Protein AF-A0A497XQE8-F1 (afdb_monomer)

Organism: NCBI:txid246264

pLDDT: mean 90.47, std 4.48, range [66.88, 96.06]

Sequence (80 aa):
MRLFEFISEFYRLKFGQEFAREARKLDEVFLFFVFSDYFGLPNPYKLFFLEAYPDLLEEFHAWHRRMGLEHSPLEWIRCC

Structure (mmCIF, N/CA/C/O backbone):
data_AF-A0A497XQE8-F1
#
_entry.id   AF-A0A497XQE8-F1
#
loop_
_atom_site.group_PDB
_atom_site.id
_atom_site.type_symbol
_atom_site.label_atom_id
_atom_site.label_alt_id
_atom_site.label_comp_id
_atom_site.label_asym_id
_atom_site.label_entity_id
_atom_site.label_seq_id
_atom_site.pdbx_PDB_ins_code
_atom_site.Cartn_x
_atom_site.Cartn_y
_atom_site.Cartn_z
_atom_site.occupancy
_atom_site.B_iso_or_equiv
_atom_site.auth_seq_id
_atom_site.auth_comp_id
_atom_site.auth_asym_id
_atom_site.auth_atom_id
_atom_site.pdbx_PDB_model_num
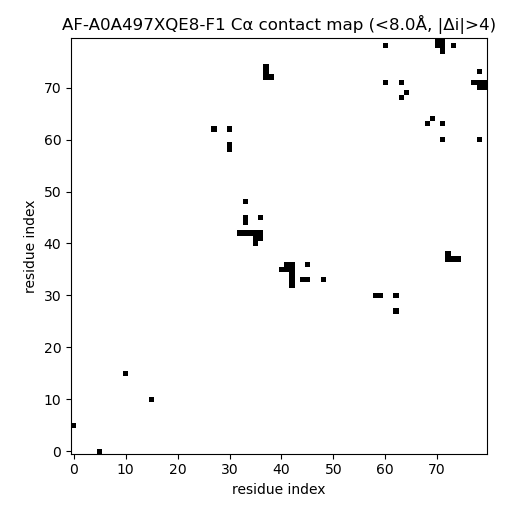ATOM 1 N N . MET A 1 1 ? -25.092 -7.764 28.504 1.00 66.88 1 MET A N 1
ATOM 2 C CA . MET A 1 1 ? -23.911 -7.321 27.735 1.00 66.88 1 MET A CA 1
ATOM 3 C C . MET A 1 1 ? -22.685 -7.536 28.603 1.00 66.88 1 MET A C 1
ATOM 5 O O . MET A 1 1 ? -22.701 -7.097 29.749 1.00 66.88 1 MET A O 1
ATOM 9 N N . ARG A 1 2 ? -21.696 -8.307 28.141 1.00 91.00 2 ARG A N 1
ATOM 10 C CA . ARG A 1 2 ? -20.506 -8.627 28.953 1.00 91.00 2 ARG A CA 1
ATOM 11 C C . ARG A 1 2 ? -19.584 -7.402 29.002 1.00 91.00 2 ARG A C 1
ATOM 13 O O . ARG A 1 2 ? -19.479 -6.692 28.010 1.00 91.00 2 ARG A O 1
ATOM 20 N N . LEU A 1 3 ? -18.899 -7.157 30.125 1.00 91.44 3 LEU A N 1
ATOM 21 C CA . LEU A 1 3 ? -18.023 -5.982 30.311 1.00 91.44 3 LEU A CA 1
ATOM 22 C C . LEU A 1 3 ? -17.015 -5.800 29.159 1.00 91.44 3 LEU A C 1
ATOM 24 O O . LEU A 1 3 ? -16.786 -4.686 28.700 1.00 91.44 3 LEU A O 1
ATOM 28 N N . PHE A 1 4 ? -16.462 -6.905 28.656 1.00 92.38 4 PHE A N 1
ATOM 29 C CA . PHE A 1 4 ? -15.516 -6.904 27.541 1.00 92.38 4 PHE A CA 1
ATOM 30 C C . PHE A 1 4 ? -16.126 -6.394 26.225 1.00 92.38 4 PHE A C 1
ATOM 32 O O . PHE A 1 4 ? -15.481 -5.647 25.496 1.00 92.38 4 PHE A O 1
ATOM 39 N N . GLU A 1 5 ? -17.382 -6.749 25.940 1.00 92.62 5 GLU A N 1
ATOM 40 C CA . GLU A 1 5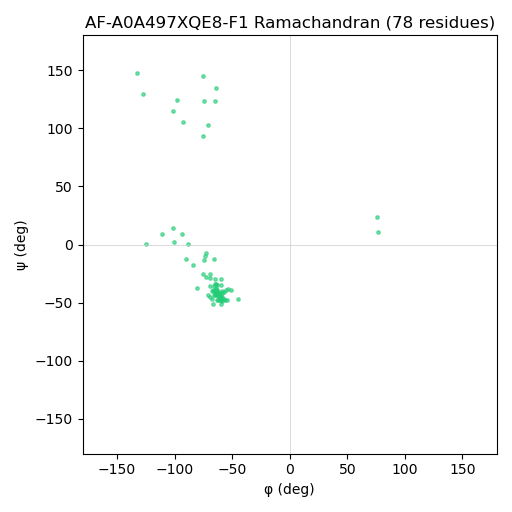 ? -18.097 -6.280 24.745 1.00 92.62 5 GLU A CA 1
ATOM 41 C C . GLU A 1 5 ? -18.327 -4.772 24.823 1.00 92.62 5 GLU A C 1
ATOM 43 O O . GLU A 1 5 ? -18.051 -4.068 23.861 1.00 92.62 5 GLU A O 1
ATOM 48 N N . PHE A 1 6 ? -18.725 -4.259 25.992 1.00 91.88 6 PHE A N 1
ATOM 49 C CA . PHE A 1 6 ? -18.909 -2.821 26.196 1.00 91.88 6 PHE A CA 1
ATOM 50 C C . PHE A 1 6 ? -17.607 -2.027 26.006 1.00 91.88 6 PHE A C 1
ATOM 52 O O . PHE A 1 6 ? -17.606 -0.985 25.354 1.00 91.88 6 PHE A O 1
ATOM 59 N N . ILE A 1 7 ? -16.483 -2.528 26.533 1.00 92.06 7 ILE A N 1
ATOM 60 C CA . ILE A 1 7 ? -15.170 -1.892 26.349 1.00 92.06 7 ILE A CA 1
ATOM 61 C C . ILE A 1 7 ? -14.757 -1.928 24.871 1.00 92.06 7 ILE A C 1
ATOM 63 O O . ILE A 1 7 ? -14.300 -0.916 24.344 1.00 92.06 7 ILE A O 1
ATOM 67 N N . SER A 1 8 ? -14.943 -3.056 24.181 1.00 88.25 8 SER A N 1
ATOM 68 C CA . SER A 1 8 ? -14.626 -3.176 22.752 1.00 88.25 8 SER A CA 1
ATOM 69 C C . SER A 1 8 ? -15.463 -2.223 21.890 1.00 88.25 8 SER A C 1
ATOM 71 O O . SER A 1 8 ? -14.910 -1.524 21.038 1.00 88.25 8 SER A O 1
ATOM 73 N N . GLU A 1 9 ? -16.769 -2.134 22.158 1.00 89.44 9 GLU A N 1
ATOM 74 C CA . GLU A 1 9 ? -17.700 -1.211 21.498 1.00 89.44 9 GLU A CA 1
ATOM 75 C C . GLU A 1 9 ? -17.265 0.249 21.705 1.00 89.44 9 GLU A C 1
ATOM 77 O O . GLU A 1 9 ? -17.146 1.015 20.748 1.00 89.44 9 GLU A O 1
ATOM 82 N N . PHE A 1 10 ? -16.938 0.620 22.948 1.00 90.94 10 PHE A N 1
ATOM 83 C CA . PHE A 1 10 ? -16.463 1.960 23.293 1.00 90.94 10 PHE A CA 1
ATOM 84 C C . PHE A 1 10 ? -15.170 2.325 22.549 1.00 90.94 10 PHE A C 1
ATOM 86 O O . PHE A 1 10 ? -15.060 3.420 21.994 1.00 90.94 10 PHE A O 1
ATOM 93 N N . TYR A 1 11 ? -14.203 1.404 22.488 1.00 87.81 11 TYR A N 1
ATOM 94 C CA . TYR A 1 11 ? -12.960 1.618 21.745 1.00 87.81 11 TYR A CA 1
ATOM 95 C C . TYR A 1 11 ? -13.198 1.752 20.238 1.00 87.81 11 TYR A C 1
ATOM 97 O O . TYR A 1 11 ? -12.612 2.635 19.612 1.00 87.81 11 TYR A O 1
ATOM 105 N N . ARG A 1 12 ? -14.076 0.925 19.655 1.00 87.69 12 ARG A N 1
ATOM 106 C CA . ARG A 1 12 ? -14.448 1.025 18.235 1.00 87.69 12 ARG A CA 1
ATOM 107 C C . ARG A 1 12 ? -15.072 2.370 17.896 1.00 87.69 12 ARG A C 1
ATOM 109 O O . ARG A 1 12 ? -14.673 2.982 16.912 1.00 87.69 12 ARG A O 1
ATOM 116 N N . LEU A 1 13 ? -16.027 2.828 18.700 1.00 89.38 13 LEU A N 1
ATOM 117 C CA . LEU A 1 13 ? -16.727 4.087 18.450 1.00 89.38 13 LEU A CA 1
ATOM 118 C C . LEU A 1 13 ? -15.797 5.293 18.589 1.00 89.38 13 LEU A C 1
ATOM 120 O O . LEU A 1 13 ? -15.886 6.228 17.800 1.00 89.38 13 LEU A O 1
ATOM 124 N N . LYS A 1 14 ? -14.898 5.265 19.579 1.00 90.00 14 LYS A N 1
ATOM 125 C CA . LYS A 1 14 ? -14.021 6.399 19.877 1.00 90.00 14 LYS A CA 1
ATOM 126 C C . LYS A 1 14 ? -12.805 6.495 18.957 1.00 90.00 14 LYS A C 1
ATOM 128 O O . LYS A 1 14 ? -12.395 7.605 18.655 1.00 90.00 14 LYS A O 1
ATOM 133 N N . PHE A 1 15 ? -12.219 5.362 18.568 1.00 90.56 15 PHE A N 1
ATOM 134 C CA . PHE A 1 15 ? -10.919 5.323 17.884 1.00 90.56 15 PHE A CA 1
ATOM 135 C C . PHE A 1 15 ? -10.945 4.590 16.539 1.00 90.56 15 PHE A C 1
ATOM 137 O O . PHE A 1 15 ? -9.908 4.422 15.898 1.00 90.56 15 PHE A O 1
ATOM 144 N N . GLY A 1 16 ? -12.103 4.083 16.109 1.00 89.56 16 GLY A N 1
ATOM 145 C CA . GLY A 1 16 ? -12.202 3.271 14.898 1.00 89.56 16 GLY A CA 1
ATOM 146 C C . GLY A 1 16 ? -11.748 4.013 13.641 1.00 89.56 16 GLY A C 1
ATOM 147 O O . GLY A 1 16 ? -11.138 3.404 12.764 1.00 89.56 16 GLY A O 1
ATOM 148 N N . GLN A 1 17 ? -11.989 5.325 13.564 1.00 92.56 17 GLN A N 1
ATOM 149 C CA . GLN A 1 17 ? -11.551 6.139 12.430 1.00 92.56 17 GLN A CA 1
ATOM 150 C C . GLN A 1 17 ? -10.032 6.299 12.397 1.00 92.56 17 GLN A C 1
ATOM 152 O O . GLN A 1 17 ? -9.424 6.138 11.338 1.00 92.56 17 GLN A O 1
ATOM 157 N N . GLU A 1 18 ? -9.415 6.580 13.543 1.00 92.69 18 GLU A N 1
ATOM 158 C CA . GLU A 1 18 ? -7.969 6.681 13.691 1.00 92.69 18 GLU A CA 1
ATOM 159 C C . GLU A 1 18 ? -7.305 5.347 13.368 1.00 92.69 18 GLU A C 1
ATOM 161 O O . GLU A 1 18 ? -6.391 5.315 12.548 1.00 92.69 18 GLU A O 1
ATOM 166 N N . PHE A 1 19 ? -7.808 4.237 13.915 1.00 91.62 19 PHE A N 1
ATOM 167 C CA . PHE A 1 19 ? -7.299 2.907 13.588 1.00 91.62 19 PHE A CA 1
ATOM 168 C C . PHE A 1 19 ? -7.420 2.597 12.098 1.00 91.62 19 PHE A C 1
ATOM 170 O O . PHE A 1 19 ? -6.450 2.146 11.496 1.00 91.62 19 PHE A O 1
ATOM 177 N N . ALA A 1 20 ? -8.563 2.892 11.475 1.00 92.94 20 ALA A N 1
ATOM 178 C CA . ALA A 1 20 ? -8.733 2.702 10.038 1.00 92.94 20 ALA A CA 1
ATOM 179 C C . ALA A 1 20 ? -7.777 3.584 9.219 1.00 92.94 20 ALA A C 1
ATOM 181 O O . ALA A 1 20 ? -7.303 3.172 8.163 1.00 92.94 20 ALA A O 1
ATOM 182 N N . ARG A 1 21 ? -7.477 4.801 9.687 1.00 93.25 21 ARG A N 1
ATOM 183 C CA . ARG A 1 21 ? -6.509 5.691 9.038 1.00 93.25 21 ARG A CA 1
ATOM 184 C C . ARG A 1 21 ? -5.089 5.143 9.138 1.00 93.25 21 ARG A C 1
ATOM 186 O O . ARG A 1 21 ? -4.392 5.139 8.132 1.00 93.25 21 ARG A O 1
ATOM 193 N N . GLU A 1 22 ? -4.661 4.704 10.316 1.00 95.19 22 GLU A N 1
ATOM 194 C CA . GLU A 1 22 ? -3.313 4.158 10.495 1.00 95.19 22 GLU A CA 1
ATOM 195 C C . GLU A 1 22 ? -3.145 2.809 9.779 1.00 95.19 22 GLU A C 1
ATOM 197 O O . GLU A 1 22 ? -2.099 2.578 9.181 1.00 95.19 22 GLU A O 1
ATOM 202 N N . ALA A 1 23 ? -4.187 1.970 9.736 1.00 93.44 23 ALA A N 1
ATOM 203 C CA . ALA A 1 23 ? -4.195 0.748 8.931 1.00 93.44 23 ALA A CA 1
ATOM 204 C C . ALA A 1 23 ? -3.988 1.055 7.438 1.00 93.44 23 ALA A C 1
ATOM 206 O O . ALA A 1 23 ? -3.084 0.504 6.823 1.00 93.44 23 ALA A O 1
ATOM 207 N N . ARG A 1 24 ? -4.728 2.027 6.881 1.00 92.81 24 ARG A N 1
ATOM 208 C CA . ARG A 1 24 ? -4.542 2.450 5.481 1.00 92.81 24 ARG A CA 1
ATOM 209 C C . ARG A 1 24 ? -3.128 2.949 5.185 1.00 92.81 24 ARG A C 1
ATOM 211 O O . ARG A 1 24 ? -2.589 2.634 4.132 1.00 92.81 24 ARG A O 1
ATOM 218 N N . LYS A 1 25 ? -2.512 3.706 6.099 1.00 94.69 25 LYS A N 1
ATOM 219 C CA . LYS A 1 25 ? -1.114 4.141 5.931 1.00 94.69 25 LYS A CA 1
ATOM 220 C C . LYS A 1 25 ? -0.152 2.956 5.900 1.00 94.69 25 LYS A C 1
ATOM 222 O O . LYS A 1 25 ? 0.811 2.975 5.140 1.00 94.69 25 LYS A O 1
ATOM 227 N N . LEU A 1 26 ? -0.392 1.945 6.735 1.00 96.06 26 LEU A N 1
ATOM 228 C CA . LEU A 1 26 ? 0.418 0.732 6.732 1.00 96.06 26 LEU A CA 1
ATOM 229 C C . LEU A 1 26 ? 0.285 -0.007 5.396 1.00 96.06 26 LEU A C 1
ATOM 231 O O . LEU A 1 26 ? 1.303 -0.404 4.837 1.00 96.06 26 LEU A O 1
ATOM 235 N N . ASP A 1 27 ? -0.932 -0.110 4.857 1.00 94.25 27 ASP A N 1
ATOM 236 C CA . ASP A 1 27 ? -1.184 -0.711 3.541 1.00 94.25 27 ASP A CA 1
ATOM 237 C C . ASP A 1 27 ? -0.465 0.057 2.416 1.00 94.25 27 ASP A C 1
ATOM 239 O O . ASP A 1 27 ? 0.133 -0.544 1.524 1.00 94.25 27 ASP A O 1
ATOM 243 N N . GLU A 1 28 ? -0.466 1.394 2.468 1.00 95.00 28 GLU A N 1
ATOM 244 C CA . GLU A 1 28 ? 0.251 2.242 1.507 1.00 95.00 28 GLU A CA 1
ATOM 245 C C . GLU A 1 28 ? 1.769 2.027 1.556 1.00 95.00 28 GLU A C 1
ATOM 247 O O . GLU A 1 28 ? 2.413 1.928 0.508 1.00 95.00 28 GLU A O 1
ATOM 252 N N . VAL A 1 29 ? 2.344 1.935 2.759 1.00 94.19 29 VAL A N 1
ATOM 253 C CA . VAL A 1 29 ? 3.775 1.653 2.953 1.00 94.19 29 VAL A CA 1
ATOM 254 C C . VAL A 1 29 ? 4.119 0.235 2.506 1.00 94.19 29 VAL A C 1
ATOM 256 O O . VAL A 1 29 ? 5.161 0.030 1.885 1.00 94.19 29 VAL A O 1
ATOM 259 N N . PHE A 1 30 ? 3.250 -0.736 2.790 1.00 93.62 30 PHE A N 1
ATOM 260 C CA . PHE A 1 30 ? 3.425 -2.119 2.364 1.00 93.62 30 PHE A CA 1
ATOM 261 C C . PHE A 1 30 ? 3.487 -2.222 0.839 1.00 93.62 30 PHE A C 1
ATOM 263 O O . PHE A 1 30 ? 4.456 -2.762 0.309 1.00 93.62 30 PHE A O 1
ATOM 270 N N . LEU A 1 31 ? 2.514 -1.642 0.127 1.00 94.06 31 LEU A N 1
ATOM 271 C CA . LEU A 1 31 ? 2.503 -1.654 -1.338 1.00 94.06 31 LEU A CA 1
ATOM 272 C C . LEU A 1 31 ? 3.734 -0.955 -1.919 1.00 94.06 31 LEU A C 1
ATOM 274 O O . LEU A 1 31 ? 4.397 -1.510 -2.792 1.00 94.06 31 LEU A O 1
ATOM 278 N N . PHE A 1 32 ? 4.107 0.213 -1.392 1.00 93.00 32 PHE A N 1
ATOM 279 C CA . PHE A 1 32 ? 5.341 0.878 -1.808 1.00 93.00 32 PHE A CA 1
ATOM 280 C C . PHE A 1 32 ? 6.571 -0.020 -1.634 1.00 93.00 32 PHE A C 1
ATOM 282 O O . PHE A 1 32 ? 7.380 -0.148 -2.548 1.00 93.00 32 PHE A O 1
ATOM 289 N N . PHE A 1 33 ? 6.712 -0.657 -0.472 1.00 92.69 33 PHE A N 1
ATOM 290 C CA . PHE A 1 33 ? 7.854 -1.509 -0.165 1.00 92.69 33 PHE A CA 1
ATOM 291 C C . PHE A 1 33 ? 7.933 -2.718 -1.097 1.00 92.69 33 PHE A C 1
ATOM 293 O O . PHE A 1 33 ? 8.987 -2.975 -1.681 1.00 92.69 33 PHE A O 1
ATOM 300 N N . VAL A 1 34 ? 6.815 -3.422 -1.284 1.00 92.94 34 VAL A N 1
ATOM 301 C CA . VAL A 1 34 ? 6.718 -4.596 -2.160 1.00 92.94 34 VAL A CA 1
ATOM 302 C C . VAL A 1 34 ? 7.144 -4.249 -3.589 1.00 92.94 34 VAL A C 1
ATOM 304 O O . VAL A 1 34 ? 7.899 -5.014 -4.190 1.00 92.94 34 VAL A O 1
ATOM 307 N N . PHE A 1 35 ? 6.749 -3.077 -4.095 1.00 92.44 35 PHE A N 1
ATOM 308 C CA . PHE A 1 35 ? 7.026 -2.616 -5.461 1.00 92.44 35 PHE A CA 1
ATOM 309 C C . PHE A 1 35 ? 8.185 -1.606 -5.575 1.00 92.44 35 PHE A C 1
ATOM 311 O O . PHE A 1 35 ? 8.362 -0.982 -6.622 1.00 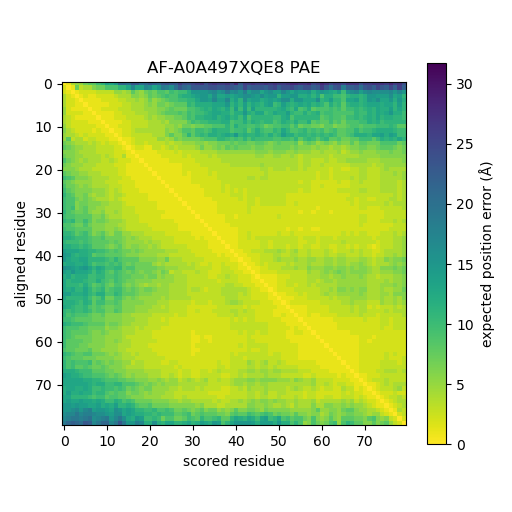92.44 35 PHE A O 1
ATOM 318 N N . SER A 1 36 ? 9.002 -1.452 -4.532 1.00 92.88 36 SER A N 1
ATOM 319 C CA . SER A 1 36 ? 10.054 -0.424 -4.454 1.00 92.88 36 SER A CA 1
ATOM 320 C C . SER A 1 36 ? 11.113 -0.526 -5.563 1.00 92.88 36 SER A C 1
ATOM 322 O O . SER A 1 36 ? 11.595 0.504 -6.040 1.00 92.88 36 SER A O 1
ATOM 324 N N . ASP A 1 37 ? 11.377 -1.736 -6.070 1.00 91.44 37 ASP A N 1
ATOM 325 C CA . ASP A 1 37 ? 12.274 -1.981 -7.211 1.00 91.44 37 ASP A CA 1
ATOM 326 C C . ASP A 1 37 ? 11.909 -1.163 -8.449 1.00 91.44 37 ASP A C 1
ATOM 328 O O . ASP A 1 37 ? 12.787 -0.678 -9.161 1.00 91.44 37 ASP A O 1
ATOM 332 N N . TYR A 1 38 ? 10.611 -0.996 -8.705 1.00 90.25 38 TYR A N 1
ATOM 333 C CA . TYR A 1 38 ? 10.109 -0.275 -9.875 1.00 90.25 38 TYR A CA 1
ATOM 334 C C . TYR A 1 38 ? 10.271 1.242 -9.741 1.00 90.25 38 TYR A C 1
ATOM 336 O O . TYR A 1 38 ? 10.189 1.967 -10.725 1.00 90.25 38 TYR A O 1
ATOM 344 N N . PHE A 1 39 ? 10.569 1.722 -8.534 1.00 90.38 39 PHE A N 1
ATOM 345 C CA . PHE A 1 39 ? 10.974 3.099 -8.265 1.00 90.38 39 PHE A CA 1
ATOM 346 C C . PHE A 1 39 ? 12.504 3.268 -8.255 1.00 90.38 39 PHE A C 1
ATOM 348 O O . PHE A 1 39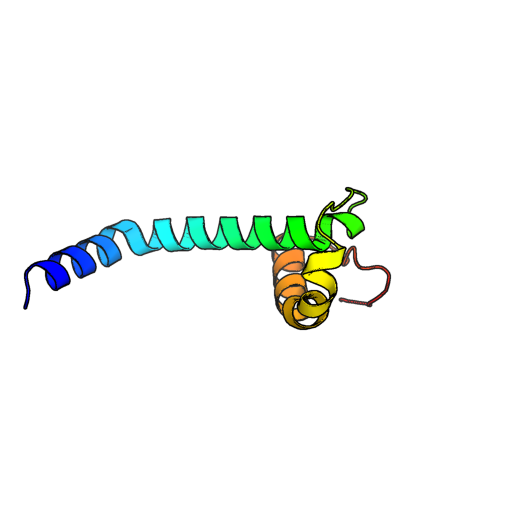 ? 13.006 4.315 -7.852 1.00 90.38 39 PHE A O 1
ATOM 355 N N . GLY A 1 40 ? 13.262 2.244 -8.667 1.00 90.44 40 GLY A N 1
ATOM 356 C CA . GLY A 1 40 ? 14.726 2.251 -8.655 1.00 90.44 40 GLY A CA 1
ATOM 357 C C . GLY A 1 40 ? 15.342 2.035 -7.269 1.00 90.44 40 GLY A C 1
ATOM 358 O O . GLY A 1 40 ? 16.549 2.217 -7.103 1.00 90.44 40 GLY A O 1
ATOM 359 N N . LEU A 1 41 ? 14.540 1.651 -6.272 1.00 92.81 41 LEU A N 1
ATOM 360 C CA . LEU A 1 41 ? 15.006 1.342 -4.923 1.00 92.81 41 LEU A CA 1
ATOM 361 C C . LEU A 1 41 ? 15.158 -0.174 -4.773 1.00 92.81 41 LEU A C 1
ATOM 363 O O . LEU A 1 41 ? 14.183 -0.887 -4.978 1.00 92.81 41 LEU A O 1
ATOM 367 N N . PRO A 1 42 ? 16.334 -0.696 -4.391 1.00 91.44 42 PRO A N 1
ATOM 368 C CA . PRO A 1 42 ? 16.513 -2.137 -4.279 1.00 91.44 42 PRO A CA 1
ATOM 369 C C . PRO A 1 42 ? 15.616 -2.719 -3.177 1.00 91.44 42 PRO A C 1
ATOM 371 O O . PRO A 1 42 ? 15.727 -2.328 -2.014 1.00 91.44 42 PRO A O 1
ATOM 374 N N . ASN A 1 43 ? 14.775 -3.692 -3.531 1.00 90.25 43 ASN A N 1
ATOM 375 C CA . ASN A 1 43 ? 13.959 -4.462 -2.602 1.00 90.25 43 ASN A CA 1
ATOM 376 C C . ASN A 1 43 ? 14.703 -5.743 -2.177 1.00 90.25 43 ASN A C 1
ATOM 378 O O . ASN A 1 43 ? 14.746 -6.718 -2.939 1.00 90.25 43 ASN A O 1
ATOM 382 N N . PRO A 1 44 ? 15.241 -5.815 -0.944 1.00 89.31 44 PRO A N 1
ATOM 383 C CA . PRO A 1 44 ? 15.949 -7.005 -0.473 1.00 89.31 44 PRO A CA 1
ATOM 384 C C . PRO A 1 44 ? 15.039 -8.233 -0.323 1.00 89.31 44 PRO A C 1
ATOM 386 O O . PRO A 1 44 ? 15.543 -9.346 -0.182 1.00 89.31 44 PRO A O 1
ATOM 389 N N . TYR A 1 45 ? 13.714 -8.056 -0.375 1.00 88.62 45 TYR A N 1
ATOM 390 C CA . TYR A 1 45 ? 12.734 -9.125 -0.220 1.00 88.62 45 TYR A CA 1
ATOM 391 C C . TYR A 1 45 ? 11.960 -9.467 -1.493 1.00 88.62 45 TYR A C 1
ATOM 393 O O . TYR A 1 45 ? 11.034 -10.273 -1.426 1.00 88.62 45 TYR A O 1
ATOM 401 N N . LYS A 1 46 ? 12.338 -8.920 -2.656 1.00 88.38 46 LYS A N 1
ATOM 402 C CA . LYS A 1 46 ? 11.648 -9.161 -3.936 1.00 88.38 46 LYS A CA 1
ATOM 403 C C . LYS A 1 46 ? 11.315 -10.637 -4.174 1.00 88.38 46 LYS A C 1
ATOM 405 O O . LYS A 1 46 ? 10.194 -10.982 -4.530 1.00 88.38 46 LYS A O 1
ATOM 410 N N . LEU A 1 47 ? 12.297 -11.509 -3.943 1.00 89.81 47 LEU A N 1
ATOM 411 C CA . LEU A 1 47 ? 12.171 -12.946 -4.187 1.00 89.81 47 LEU A CA 1
ATOM 412 C C . LEU A 1 47 ? 11.126 -13.624 -3.293 1.00 89.81 47 LEU A C 1
ATOM 414 O O . LEU A 1 47 ? 10.509 -14.589 -3.727 1.00 89.81 47 LEU A O 1
ATOM 418 N N . PHE A 1 48 ? 10.898 -13.120 -2.078 1.00 89.38 48 PHE A N 1
ATOM 419 C CA . PHE A 1 48 ? 9.907 -13.690 -1.160 1.00 89.38 48 PHE A CA 1
ATOM 420 C C . PHE A 1 48 ? 8.472 -13.342 -1.551 1.00 89.38 48 PHE A C 1
ATOM 422 O O . PHE A 1 48 ? 7.554 -14.076 -1.206 1.00 89.38 48 PHE A O 1
ATOM 429 N N . PHE A 1 49 ? 8.275 -12.231 -2.261 1.00 87.38 49 PHE A N 1
ATOM 430 C CA . PHE A 1 49 ? 6.949 -11.752 -2.647 1.00 87.38 49 PHE A CA 1
ATOM 431 C C . PHE A 1 49 ? 6.577 -12.088 -4.091 1.00 87.38 49 PHE A C 1
ATOM 433 O O . PHE A 1 49 ? 5.492 -11.722 -4.528 1.00 87.38 49 PHE A O 1
ATOM 440 N N . LEU A 1 50 ? 7.434 -12.801 -4.828 1.00 89.12 50 LEU A N 1
AT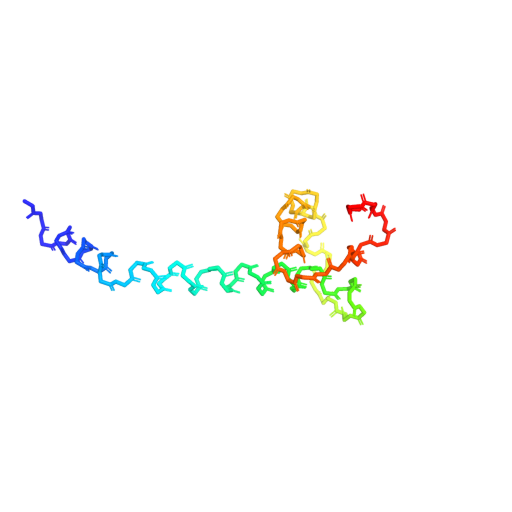OM 441 C CA . LEU A 1 50 ? 7.242 -13.057 -6.256 1.00 89.12 50 LEU A CA 1
ATOM 442 C C . LEU A 1 50 ? 5.891 -13.722 -6.569 1.00 89.12 50 LEU A C 1
ATOM 444 O O . LEU A 1 50 ? 5.238 -13.362 -7.543 1.00 89.12 50 LEU A O 1
ATOM 448 N N . GLU A 1 51 ? 5.461 -14.655 -5.719 1.00 90.31 51 GLU A N 1
ATOM 449 C CA . GLU A 1 51 ? 4.179 -15.359 -5.858 1.00 90.31 51 GLU A CA 1
ATOM 450 C C . GLU A 1 51 ? 2.975 -14.473 -5.522 1.00 90.31 51 GLU A C 1
ATOM 452 O O . GLU A 1 51 ? 1.907 -14.672 -6.083 1.00 90.31 51 GLU A O 1
ATOM 457 N N . ALA A 1 52 ? 3.153 -13.475 -4.652 1.00 89.00 52 ALA A N 1
ATOM 458 C CA . ALA A 1 52 ? 2.092 -12.561 -4.235 1.00 89.00 52 ALA A CA 1
ATOM 459 C C . ALA A 1 52 ? 1.893 -11.389 -5.210 1.00 89.00 52 ALA A C 1
ATOM 461 O O . ALA A 1 52 ? 0.866 -10.719 -5.170 1.00 89.00 52 ALA A O 1
ATOM 462 N N . TYR A 1 53 ? 2.868 -11.104 -6.079 1.00 90.19 53 TYR A N 1
ATOM 463 C CA . TYR A 1 53 ? 2.796 -9.971 -7.007 1.00 90.19 53 TYR A CA 1
ATOM 464 C C . TYR A 1 53 ? 1.537 -9.972 -7.881 1.00 90.19 53 TYR A C 1
ATOM 466 O O . TYR A 1 53 ? 0.921 -8.911 -7.957 1.00 90.19 53 TYR A O 1
ATOM 474 N N . PRO A 1 54 ? 1.136 -11.092 -8.523 1.00 89.81 54 PRO A N 1
ATOM 475 C CA . PRO A 1 54 ? -0.063 -11.127 -9.357 1.00 89.81 54 PRO A CA 1
ATOM 476 C C . PRO A 1 54 ? -1.327 -10.760 -8.583 1.00 89.81 54 PRO A C 1
ATOM 478 O O . PRO A 1 54 ? -2.142 -9.990 -9.088 1.00 89.81 54 PRO A O 1
ATOM 481 N N . ASP A 1 55 ? -1.447 -11.260 -7.353 1.00 92.81 55 ASP A N 1
ATOM 482 C CA . ASP A 1 55 ? -2.613 -11.02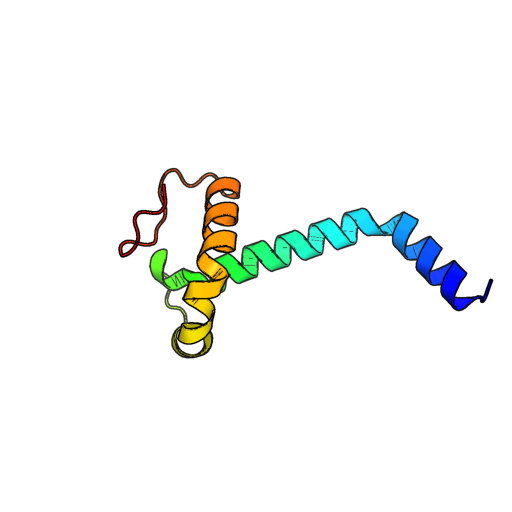7 -6.503 1.00 92.81 55 ASP A CA 1
ATOM 483 C C . ASP A 1 55 ? -2.697 -9.570 -6.037 1.00 92.81 55 ASP A C 1
ATOM 485 O O . ASP A 1 55 ? -3.790 -9.060 -5.848 1.00 92.81 55 ASP A O 1
ATOM 489 N N . LEU A 1 56 ? -1.554 -8.887 -5.903 1.00 93.06 56 LEU A N 1
ATOM 490 C CA . LEU A 1 56 ? -1.467 -7.497 -5.443 1.00 93.06 56 LEU A CA 1
ATOM 491 C C . LEU A 1 56 ? -1.584 -6.452 -6.567 1.00 93.06 56 LEU A C 1
ATOM 493 O O . LEU A 1 56 ? -1.464 -5.252 -6.301 1.00 93.06 56 LEU A O 1
ATOM 497 N N . LEU A 1 57 ? -1.753 -6.860 -7.830 1.00 92.31 57 LEU A N 1
ATOM 498 C CA . LEU A 1 57 ? -1.774 -5.923 -8.962 1.00 92.31 57 LEU A CA 1
ATOM 499 C C . LEU A 1 57 ? -2.979 -4.974 -8.928 1.00 92.31 57 LEU A C 1
ATOM 501 O O . LEU A 1 57 ? -2.849 -3.807 -9.313 1.00 92.31 57 LEU A O 1
ATOM 505 N N . GLU A 1 58 ? -4.140 -5.440 -8.466 1.00 92.56 58 GLU A N 1
ATOM 506 C CA . GLU A 1 58 ? -5.343 -4.607 -8.361 1.00 92.56 58 GLU A CA 1
ATOM 507 C C . GLU A 1 58 ? -5.204 -3.569 -7.239 1.00 92.56 58 GLU A C 1
ATOM 509 O O . GLU A 1 58 ? -5.485 -2.380 -7.436 1.00 92.56 58 GLU A O 1
ATOM 514 N N . GLU A 1 59 ? -4.689 -3.983 -6.081 1.00 94.25 59 GLU A N 1
ATOM 515 C CA . GLU A 1 59 ? -4.380 -3.108 -4.955 1.00 94.25 59 GLU A CA 1
ATOM 516 C C . GLU A 1 59 ? -3.312 -2.090 -5.337 1.00 94.25 59 GLU A C 1
ATOM 518 O O . GLU A 1 59 ? -3.451 -0.907 -5.012 1.00 94.25 59 GLU A O 1
ATOM 523 N N . PHE A 1 60 ? -2.285 -2.517 -6.076 1.00 94.44 60 PHE A N 1
ATOM 524 C CA . PHE A 1 60 ? -1.268 -1.630 -6.621 1.00 94.44 60 PHE A CA 1
ATOM 525 C C . PHE A 1 60 ? -1.882 -0.591 -7.563 1.00 94.44 60 PHE A C 1
ATOM 527 O O . PHE A 1 60 ? -1.588 0.598 -7.433 1.00 94.44 60 PHE A O 1
ATOM 534 N N . HIS A 1 61 ? -2.772 -1.006 -8.473 1.00 93.69 61 HIS A N 1
ATOM 535 C CA . HIS A 1 61 ? -3.488 -0.091 -9.362 1.00 93.69 61 HIS A CA 1
ATOM 536 C C . HIS A 1 61 ? -4.281 0.970 -8.584 1.00 93.69 61 HIS A C 1
ATOM 538 O O . HIS A 1 61 ? -4.221 2.165 -8.885 1.00 93.69 61 HIS A O 1
ATOM 544 N N . ALA A 1 62 ? -5.022 0.549 -7.560 1.00 94.19 62 ALA A N 1
ATOM 545 C CA . ALA A 1 62 ? -5.768 1.471 -6.714 1.00 94.19 62 ALA A CA 1
ATOM 546 C C . ALA A 1 62 ? -4.839 2.401 -5.912 1.00 94.19 62 ALA A C 1
ATOM 548 O O . ALA A 1 62 ? -5.133 3.588 -5.762 1.00 94.19 62 ALA A O 1
ATOM 549 N N . TRP A 1 63 ? -3.727 1.874 -5.401 1.00 94.88 63 TRP A N 1
ATOM 550 C CA . TRP A 1 63 ? -2.742 2.620 -4.626 1.00 94.88 63 TRP A CA 1
ATOM 551 C C . TRP A 1 63 ? -2.023 3.677 -5.458 1.00 94.88 63 TRP A C 1
ATOM 553 O O . TRP A 1 63 ? -2.033 4.839 -5.061 1.00 94.88 63 TRP A O 1
ATOM 563 N N . HIS A 1 64 ? -1.466 3.334 -6.623 1.00 92.81 64 HIS A N 1
ATOM 564 C CA . HIS A 1 64 ? -0.682 4.295 -7.410 1.00 92.81 64 HIS A CA 1
ATOM 565 C C . HIS A 1 64 ? -1.547 5.470 -7.894 1.00 92.81 64 HIS A C 1
ATOM 567 O O . HIS A 1 64 ? -1.102 6.618 -7.848 1.00 92.81 64 HIS A O 1
ATOM 573 N N . ARG A 1 65 ? -2.831 5.214 -8.205 1.00 93.12 65 ARG A N 1
ATOM 574 C CA . ARG A 1 65 ? -3.814 6.269 -8.495 1.00 93.12 65 ARG A CA 1
ATOM 575 C C . ARG A 1 65 ? -4.085 7.168 -7.291 1.00 93.12 65 ARG A C 1
ATOM 577 O O . ARG A 1 65 ? -4.169 8.381 -7.458 1.00 93.12 65 ARG A O 1
ATOM 584 N N . ARG A 1 66 ? -4.205 6.610 -6.078 1.00 92.75 66 ARG A N 1
ATOM 585 C CA . ARG A 1 66 ? -4.343 7.410 -4.842 1.00 92.75 66 ARG A CA 1
ATOM 586 C C . ARG A 1 66 ? -3.098 8.247 -4.554 1.00 92.75 66 ARG A C 1
ATOM 588 O O . ARG A 1 66 ? -3.236 9.362 -4.064 1.00 92.75 66 ARG A O 1
ATOM 595 N N . MET A 1 67 ? -1.917 7.733 -4.893 1.00 91.81 67 MET A N 1
ATOM 596 C CA . MET A 1 67 ? -0.650 8.461 -4.779 1.00 91.81 67 MET A CA 1
ATOM 597 C C . MET A 1 67 ? -0.496 9.567 -5.837 1.00 91.81 67 MET A C 1
ATOM 599 O O . MET A 1 67 ? 0.443 10.353 -5.751 1.00 91.81 67 MET A O 1
ATOM 603 N N . GLY A 1 68 ? -1.407 9.655 -6.814 1.00 91.88 68 GLY A N 1
ATOM 604 C CA . GLY A 1 68 ? -1.378 10.679 -7.857 1.00 91.88 68 GLY A CA 1
ATOM 605 C C . GLY A 1 68 ? -0.319 10.435 -8.932 1.00 91.88 68 GLY A C 1
ATOM 606 O O . GLY A 1 68 ? 0.119 11.387 -9.571 1.00 91.88 68 GLY A O 1
ATOM 607 N N . LEU A 1 69 ? 0.111 9.184 -9.126 1.00 91.44 69 LEU A N 1
ATOM 608 C CA . LEU A 1 69 ? 1.041 8.829 -10.196 1.00 91.44 69 LEU A CA 1
ATOM 609 C C . LEU A 1 69 ? 0.305 8.846 -11.544 1.00 91.44 69 LEU A C 1
ATOM 611 O O . LEU A 1 69 ? -0.698 8.153 -11.716 1.00 91.44 69 LEU A O 1
ATOM 615 N N . GLU A 1 70 ? 0.795 9.645 -12.499 1.00 87.62 70 GLU A N 1
ATOM 616 C CA . GLU A 1 70 ? 0.199 9.741 -13.845 1.00 87.62 70 GLU A CA 1
ATOM 617 C C . GLU A 1 70 ? 0.294 8.412 -14.606 1.00 87.62 70 GLU A C 1
ATOM 619 O O . GLU A 1 70 ? -0.641 8.015 -15.301 1.00 87.62 70 GLU A O 1
ATOM 624 N N . HIS A 1 71 ? 1.410 7.703 -14.425 1.00 87.88 71 HIS A N 1
ATOM 625 C CA . HIS A 1 71 ? 1.672 6.403 -15.024 1.00 87.88 71 HIS A CA 1
ATOM 626 C C . HIS A 1 71 ? 2.190 5.416 -13.984 1.00 87.88 71 HIS A C 1
ATOM 628 O O . HIS A 1 71 ? 2.902 5.780 -13.045 1.00 87.88 71 HIS A O 1
ATOM 634 N N . SER A 1 72 ? 1.848 4.144 -14.186 1.00 90.75 72 SER A N 1
ATOM 635 C CA . SER A 1 72 ? 2.394 3.053 -13.390 1.00 90.75 72 SER A CA 1
ATOM 636 C C . SER A 1 72 ? 3.912 2.936 -13.603 1.00 90.75 72 SER A C 1
ATOM 638 O O . SER A 1 72 ? 4.356 2.911 -14.751 1.00 90.75 72 SER A O 1
ATOM 640 N N . PRO A 1 73 ? 4.711 2.780 -12.533 1.00 89.69 73 PRO A N 1
ATOM 641 C CA . PRO A 1 73 ? 6.145 2.501 -12.631 1.00 89.69 73 PRO A CA 1
ATOM 642 C C . PRO A 1 73 ? 6.441 1.058 -13.081 1.00 89.69 73 PRO A C 1
ATOM 644 O O . PRO A 1 73 ? 7.585 0.711 -13.358 1.00 89.69 73 PRO A O 1
ATOM 647 N N . LEU A 1 74 ? 5.428 0.183 -13.141 1.00 90.44 74 LEU A N 1
ATOM 648 C CA . LEU A 1 74 ? 5.587 -1.174 -13.662 1.00 90.44 74 LEU A CA 1
ATOM 649 C C . LEU A 1 74 ? 5.796 -1.121 -15.180 1.00 90.44 74 LEU A C 1
ATOM 651 O O . LEU A 1 74 ? 4.842 -0.969 -15.931 1.00 90.44 74 LEU A O 1
ATOM 655 N N . GLU A 1 75 ? 7.032 -1.293 -15.643 1.00 84.88 75 GLU A N 1
ATOM 656 C CA . GLU A 1 75 ? 7.361 -1.235 -17.080 1.00 84.88 75 GLU A CA 1
ATOM 657 C C . GLU A 1 75 ? 6.797 -2.417 -17.893 1.00 84.88 75 GLU A C 1
ATOM 659 O O . GLU A 1 75 ? 6.575 -2.320 -19.099 1.00 84.88 75 GLU A O 1
ATOM 664 N N . TRP A 1 76 ? 6.567 -3.554 -17.237 1.00 83.44 76 TRP A N 1
ATOM 665 C CA . TRP A 1 76 ? 6.197 -4.831 -17.858 1.00 83.44 76 TRP A CA 1
ATOM 666 C C . TRP A 1 76 ? 4.680 -5.027 -17.998 1.00 83.44 76 TRP A C 1
ATOM 668 O O . TRP A 1 76 ? 4.242 -5.920 -18.722 1.00 83.44 76 TRP A O 1
ATOM 678 N N . ILE A 1 77 ? 3.873 -4.184 -17.346 1.00 84.06 77 ILE A N 1
ATOM 679 C CA . ILE A 1 77 ? 2.416 -4.146 -17.497 1.00 84.06 77 ILE A CA 1
ATOM 680 C C . ILE A 1 77 ? 1.996 -2.721 -17.817 1.00 84.06 77 ILE A C 1
ATOM 682 O O . ILE A 1 77 ? 2.295 -1.787 -17.081 1.00 84.06 77 ILE A O 1
ATOM 686 N N . ARG A 1 78 ? 1.187 -2.565 -18.867 1.00 77.62 78 ARG A N 1
ATOM 687 C CA . ARG A 1 78 ? 0.458 -1.318 -19.094 1.00 77.62 78 ARG A CA 1
ATOM 688 C C . ARG A 1 78 ? -0.706 -1.235 -18.116 1.00 77.62 78 ARG A C 1
ATOM 690 O O . ARG A 1 78 ? -1.769 -1.803 -18.347 1.00 77.62 78 ARG A O 1
ATOM 697 N N . CYS A 1 79 ? -0.448 -0.589 -16.988 1.00 76.50 79 CYS A N 1
ATOM 698 C CA . CYS A 1 79 ? -1.446 -0.244 -15.993 1.00 76.50 79 CYS A CA 1
ATOM 699 C C . CYS A 1 79 ? -1.782 1.242 -16.182 1.00 76.50 79 CYS A C 1
ATOM 701 O O . CYS A 1 79 ? -0.911 2.087 -15.960 1.00 76.50 79 CYS A O 1
ATOM 703 N N . CYS A 1 80 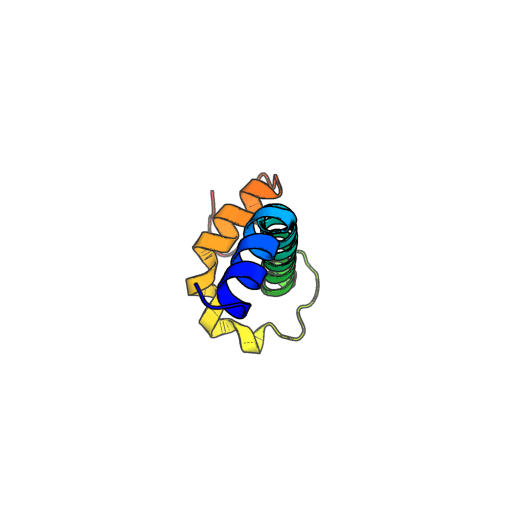? -3.037 1.502 -16.578 1.00 77.88 80 CYS A N 1
ATOM 704 C CA . CYS A 1 80 ? -3.548 2.750 -17.173 1.00 77.88 80 CYS A CA 1
ATOM 705 C C . CYS A 1 80 ? -3.074 3.013 -18.612 1.00 77.88 80 CYS A C 1
ATOM 707 O O . CYS A 1 80 ? -1.868 2.853 -18.901 1.00 77.88 80 CYS A O 1
#

Foldseek 3Di:
D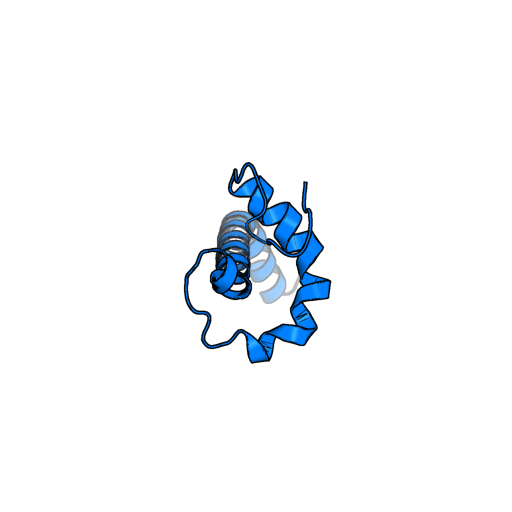DPVVVVVVVCCVPCVVVVVVVVVVVLLVVLCQQCVVLVVDDRPCVVVCVVVVVVCVVVNLVNCVVVVPPADSPPPDGRD

Secondary structure (DSSP, 8-state):
--HHHHHHHHHHHHHHHHHHHHHHHHHHHHHHHHTGGGGT---TTGGGSTTTTTTTHHHHHHHHHHTT-SS-S-TTS---

Radius of gyration: 17.49 Å; Cα contacts (8 Å, |Δi|>4): 33; chains: 1; bounding box: 40×26×49 Å

Solvent-accessible surface area (backbone atoms only — not comparable to full-atom values): 4838 Å² total; per-residue (Å²): 133,57,74,67,57,55,52,51,51,52,49,47,74,75,41,40,67,59,52,54,52,55,51,50,53,51,54,52,51,48,53,48,54,72,52,24,49,55,76,76,38,88,44,94,55,47,82,81,42,59,84,52,47,74,78,42,47,64,58,46,54,57,46,42,54,73,73,66,49,92,62,59,60,50,87,90,50,90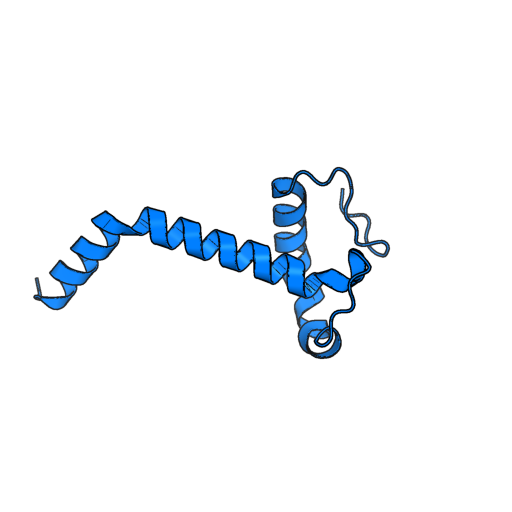,52,127

InterPro domains:
  IPR047717 CC-star protein [NF041419] (3-80)
  IPR058303 Protein of unknown function DUF7990 [PF25952] (3-80)

Mean predicted aligned error: 5.34 Å